Protein AF-A0A0D0A4E5-F1 (afdb_monomer_lite)

Organism: NCBI:txid930992

pLDDT: mean 78.23, std 13.53, range [43.16, 91.69]

Foldseek 3Di:
DPDPVVVVVVVVVVCVVPVPPPPLPDDPDPVCPQQALLNLCCVVCVVVLLVVQQVVVCVVPVDGDDPVSSVVCSVVSSVVVVVPDDPVSSVVSHVLSVCCRVPNHDPVVVLVCCVVCVVVVQVSVQVVCCVPPVDGDDDDDDDDDPVD

Secondary structure (DSSP, 8-state):
----HHHHHHHHHHHHHHTTSSSS-S-TTTT-----HHHHHHHHSHHHHHHHHHHHHHHHHSSPPPHHHHHHHHHHHHHHHHHHS-HHHHHHHHHHHHHHHHH---HHHHHHHIIIIIHHHHHHHHHHHHHHH------------TT-

Radius of gyration: 21.87 Å; chains: 1; bounding box: 50×57×49 Å

Sequence (148 aa):
MLYDSNVEQKYRQWFHNHKKVQAASKAPSKLQNKWTTRRVIEEERKADILQQICEDIQDETGQKAAHQEVLKRYQPAMTAFMQRLDKKELQEAEAKAEKWRNQAPDAAVQAKTARKKGEKMVKSFAKEMFSQAGMRVFVLGTWKDEKG

Structure (mmCIF, N/CA/C/O backbone):
data_AF-A0A0D0A4E5-F1
#
_entry.id   AF-A0A0D0A4E5-F1
#
loop_
_atom_site.group_PDB
_atom_site.id
_atom_site.type_symbol
_atom_site.label_atom_id
_atom_site.label_alt_id
_atom_site.label_comp_id
_atom_site.label_asym_id
_atom_site.label_entity_id
_atom_site.label_seq_id
_atom_site.pdbx_PDB_ins_code
_atom_site.Cartn_x
_atom_site.Cartn_y
_atom_site.Cartn_z
_atom_site.occupancy
_atom_site.B_iso_or_equiv
_atom_site.auth_seq_id
_atom_site.auth_comp_id
_atom_site.auth_asym_id
_atom_site.auth_atom_id
_atom_site.pdbx_PDB_model_num
ATOM 1 N N . MET A 1 1 ? 25.956 39.014 25.534 1.00 45.34 1 MET A N 1
ATOM 2 C CA . MET A 1 1 ? 26.195 38.502 24.168 1.00 45.34 1 MET A CA 1
ATOM 3 C C . MET A 1 1 ? 24.845 38.136 23.573 1.00 45.34 1 MET A C 1
ATOM 5 O O . MET A 1 1 ? 24.255 37.159 24.010 1.00 45.34 1 MET A O 1
ATOM 9 N N . LEU A 1 2 ? 24.305 38.988 22.698 1.00 50.72 2 LEU A N 1
ATOM 10 C CA . LEU A 1 2 ? 23.001 38.779 22.062 1.00 50.72 2 LEU A CA 1
ATOM 11 C C . LEU A 1 2 ? 23.136 37.633 21.056 1.00 50.72 2 LEU A C 1
ATOM 13 O O . LEU A 1 2 ? 23.884 37.740 20.089 1.00 50.72 2 LEU A O 1
ATOM 17 N N . TYR A 1 3 ? 22.477 36.515 21.347 1.00 53.56 3 TYR A N 1
ATOM 18 C CA . TYR A 1 3 ? 22.448 35.344 20.481 1.00 53.56 3 TYR A CA 1
ATOM 19 C C . TYR A 1 3 ? 21.651 35.708 19.226 1.00 53.56 3 TYR A C 1
ATOM 21 O O . TYR A 1 3 ? 20.459 36.011 19.301 1.00 53.56 3 TYR A O 1
ATOM 29 N N . ASP A 1 4 ? 22.328 35.753 18.084 1.00 57.66 4 ASP A N 1
ATOM 30 C CA . ASP A 1 4 ? 21.779 36.258 16.831 1.00 57.66 4 ASP A CA 1
ATOM 31 C C . ASP A 1 4 ? 20.826 35.212 16.219 1.00 57.66 4 ASP A C 1
ATOM 33 O O . ASP A 1 4 ? 21.199 34.383 15.387 1.00 57.66 4 ASP A O 1
ATOM 37 N N . SER A 1 5 ? 19.577 35.206 16.704 1.00 66.00 5 SER A N 1
ATOM 38 C CA . SER A 1 5 ? 18.500 34.257 16.355 1.00 66.00 5 SER A CA 1
ATOM 39 C C . SER A 1 5 ? 18.301 34.087 14.839 1.00 66.00 5 SER A C 1
ATOM 41 O O . SER A 1 5 ? 17.889 33.029 14.357 1.00 66.00 5 SER A O 1
ATOM 43 N N . ASN A 1 6 ? 18.672 35.108 14.066 1.00 72.12 6 ASN A N 1
ATOM 44 C CA . ASN A 1 6 ? 18.598 35.131 12.610 1.00 72.12 6 ASN A CA 1
ATOM 45 C C . ASN A 1 6 ? 19.580 34.137 11.950 1.00 72.12 6 ASN A C 1
ATOM 47 O O . ASN A 1 6 ? 19.265 33.503 10.940 1.00 72.12 6 ASN A O 1
ATOM 51 N N . VAL A 1 7 ? 20.758 33.935 12.547 1.00 72.94 7 VAL A N 1
ATOM 52 C CA . VAL A 1 7 ? 21.761 32.975 12.058 1.00 72.94 7 VAL A CA 1
ATOM 53 C C . VAL A 1 7 ? 21.275 31.543 12.272 1.00 72.94 7 VAL A C 1
ATOM 55 O O . VAL A 1 7 ? 21.386 30.707 11.375 1.00 72.94 7 VAL A O 1
ATOM 58 N N . GLU A 1 8 ? 20.658 31.268 13.421 1.00 74.00 8 GLU A 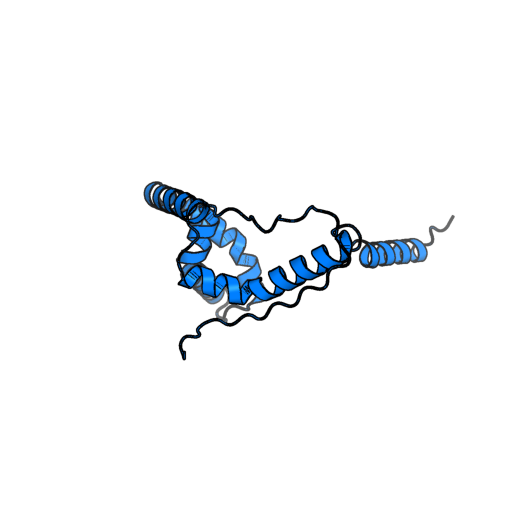N 1
ATOM 59 C CA . GLU A 1 8 ? 20.124 29.943 13.736 1.00 74.00 8 GLU A CA 1
ATOM 60 C C . GLU A 1 8 ? 18.944 29.570 12.824 1.00 74.00 8 GLU A C 1
ATOM 62 O O . GLU A 1 8 ? 18.868 28.442 12.333 1.00 74.00 8 GLU A O 1
ATOM 67 N N . GLN A 1 9 ? 18.059 30.525 12.515 1.00 75.19 9 GLN A N 1
ATOM 68 C CA . GLN A 1 9 ? 16.969 30.314 11.558 1.00 75.19 9 GLN A CA 1
ATOM 69 C C . GLN A 1 9 ? 17.489 30.021 10.148 1.00 75.19 9 GLN A C 1
ATOM 71 O O . GLN A 1 9 ? 17.027 29.068 9.517 1.00 75.19 9 GLN A O 1
ATOM 76 N N . LYS A 1 10 ? 18.501 30.759 9.674 1.00 79.56 10 LYS A N 1
ATOM 77 C CA . LYS A 1 10 ? 19.150 30.482 8.381 1.00 79.56 10 LYS A CA 1
ATOM 78 C C . LYS A 1 10 ? 19.785 29.097 8.344 1.00 79.56 10 LYS A C 1
ATOM 80 O O . LYS A 1 10 ? 19.610 28.379 7.361 1.00 79.56 10 LYS A O 1
ATOM 85 N N . TYR A 1 11 ? 20.457 28.685 9.419 1.00 74.56 11 TYR A N 1
ATOM 86 C CA . TYR A 1 11 ? 21.029 27.343 9.525 1.00 74.56 11 TYR A CA 1
ATOM 87 C C . TYR A 1 11 ? 19.955 26.255 9.532 1.00 74.56 11 TYR A C 1
ATOM 89 O O . TYR A 1 11 ? 20.094 25.263 8.818 1.00 74.56 11 TYR A O 1
ATOM 97 N N . ARG A 1 12 ? 18.851 26.444 10.266 1.00 76.62 12 ARG A N 1
ATOM 98 C CA . ARG A 1 12 ? 17.708 25.516 10.268 1.00 76.62 12 ARG A CA 1
ATOM 99 C C . ARG A 1 12 ? 17.057 25.415 8.888 1.00 76.62 12 ARG A C 1
ATOM 101 O O . ARG A 1 12 ? 16.768 24.305 8.444 1.00 76.62 12 ARG A O 1
ATOM 108 N N . GLN A 1 13 ? 16.883 26.536 8.190 1.00 76.00 13 GLN A N 1
ATOM 109 C CA . GLN A 1 13 ? 16.333 26.586 6.833 1.00 76.00 13 GLN A CA 1
ATOM 110 C C . GLN A 1 13 ? 17.263 25.903 5.823 1.00 76.00 13 GLN A C 1
ATOM 112 O O . GLN A 1 13 ? 16.813 25.108 4.997 1.00 76.00 13 GLN A O 1
ATOM 117 N N . TRP A 1 14 ? 18.572 26.146 5.927 1.00 77.75 14 TRP A N 1
ATOM 118 C CA . TRP A 1 14 ? 19.581 25.482 5.107 1.00 77.75 14 TRP A CA 1
ATOM 119 C C . TRP A 1 14 ? 19.569 23.971 5.345 1.00 77.75 14 TRP A C 1
ATOM 121 O O . TRP A 1 14 ? 19.466 23.210 4.385 1.00 77.75 14 TRP A O 1
ATOM 131 N N . PHE A 1 15 ? 19.559 23.529 6.605 1.00 71.12 15 PHE A N 1
ATOM 132 C CA . PHE A 1 15 ? 19.463 22.113 6.956 1.00 71.12 15 PHE A CA 1
ATOM 133 C C . PHE A 1 15 ? 18.147 21.492 6.464 1.00 71.12 15 PHE A C 1
ATOM 135 O O . PHE A 1 15 ? 18.153 20.370 5.967 1.00 71.12 15 PHE A O 1
ATOM 142 N N . HIS A 1 16 ? 17.016 22.199 6.550 1.00 68.25 16 HIS A N 1
ATOM 143 C CA . HIS A 1 16 ? 15.733 21.713 6.035 1.00 68.25 16 HIS A CA 1
ATOM 144 C C . HIS A 1 16 ? 15.747 21.563 4.503 1.00 68.25 16 HIS A C 1
ATOM 146 O O . HIS A 1 16 ? 15.220 20.577 3.977 1.00 68.25 16 HIS A O 1
ATOM 152 N N . ASN A 1 17 ? 16.388 22.494 3.794 1.00 68.81 17 ASN A N 1
ATOM 153 C CA . ASN A 1 17 ? 16.524 22.454 2.338 1.00 68.81 17 ASN A CA 1
ATOM 154 C C . ASN A 1 17 ? 17.535 21.388 1.872 1.00 68.81 17 ASN A C 1
ATOM 156 O O . ASN A 1 17 ? 17.316 20.751 0.843 1.00 68.81 17 ASN A O 1
ATOM 160 N N . HIS A 1 18 ? 18.595 21.128 2.647 1.00 60.94 18 HIS A N 1
ATOM 161 C CA . HIS A 1 18 ? 19.713 20.255 2.256 1.00 60.94 18 HIS A CA 1
ATOM 162 C C . HIS A 1 18 ? 19.687 18.850 2.889 1.00 60.94 18 HIS A C 1
ATOM 164 O O . HIS A 1 18 ? 20.433 17.970 2.458 1.00 60.94 18 HIS A O 1
ATOM 170 N N . LYS A 1 19 ? 18.771 18.557 3.826 1.00 55.88 19 LYS A N 1
ATOM 171 C CA . LYS A 1 19 ? 18.580 17.207 4.415 1.00 55.88 19 LYS A CA 1
ATOM 172 C C . LYS A 1 19 ? 18.173 16.119 3.415 1.00 55.88 19 LYS A C 1
ATOM 174 O O . LYS A 1 19 ? 18.146 14.946 3.777 1.00 55.88 19 LYS A O 1
ATOM 179 N N . LYS A 1 20 ? 17.855 16.463 2.163 1.00 53.78 20 LYS A N 1
ATOM 180 C CA . LYS A 1 20 ? 17.384 15.504 1.148 1.00 53.78 20 LYS A CA 1
ATOM 181 C C . LYS A 1 20 ? 18.468 14.928 0.232 1.00 53.78 20 LYS A C 1
ATOM 183 O O . LYS A 1 20 ? 18.119 14.203 -0.695 1.00 53.78 20 LYS A O 1
ATOM 188 N N . VAL A 1 21 ? 19.755 15.180 0.482 1.00 50.62 21 VAL A N 1
ATOM 189 C CA . VAL A 1 21 ? 20.824 14.636 -0.384 1.00 50.62 21 VAL A CA 1
ATOM 190 C C . VAL A 1 21 ? 21.362 13.273 0.095 1.00 50.62 21 VAL A C 1
ATOM 192 O O . VAL A 1 21 ? 21.908 12.519 -0.701 1.00 50.62 21 VAL A O 1
ATOM 195 N N . GLN A 1 22 ? 21.098 12.849 1.338 1.00 46.91 22 GLN A N 1
ATOM 196 C CA . GLN A 1 22 ? 21.589 11.566 1.883 1.00 46.91 22 GLN A CA 1
ATOM 197 C C . GLN A 1 22 ? 20.533 10.446 1.975 1.00 46.91 22 GLN A C 1
ATOM 199 O O . GLN A 1 22 ? 20.539 9.632 2.895 1.00 46.91 22 GLN A O 1
ATOM 204 N N . ALA A 1 23 ? 19.626 10.354 1.003 1.00 44.97 23 ALA A N 1
ATOM 205 C CA . ALA A 1 23 ? 18.758 9.177 0.848 1.00 44.97 23 ALA A CA 1
ATOM 206 C C . ALA A 1 23 ? 18.992 8.436 -0.480 1.00 44.97 23 ALA A C 1
ATOM 208 O O . ALA A 1 23 ? 18.106 7.726 -0.952 1.00 44.97 23 ALA A O 1
ATOM 209 N N . ALA A 1 24 ? 20.169 8.607 -1.090 1.00 47.72 24 ALA A N 1
ATOM 210 C CA . ALA A 1 24 ? 20.494 8.085 -2.419 1.00 47.72 24 ALA A CA 1
ATOM 211 C C . ALA A 1 24 ? 21.582 6.987 -2.441 1.00 47.72 24 ALA A C 1
ATOM 213 O O . ALA A 1 24 ? 22.165 6.755 -3.490 1.00 47.72 24 ALA A O 1
ATOM 214 N N . SER A 1 25 ? 21.849 6.289 -1.329 1.00 45.25 25 SER A N 1
ATOM 215 C CA . SER A 1 25 ? 22.827 5.176 -1.299 1.00 45.25 25 SER A CA 1
ATOM 216 C C . SER A 1 25 ? 22.327 3.897 -0.614 1.00 45.25 25 SER A C 1
ATOM 218 O O . SER A 1 25 ? 23.104 3.106 -0.084 1.00 45.25 25 SER A O 1
ATOM 220 N N . LYS A 1 26 ? 21.013 3.642 -0.618 1.00 43.62 26 LYS A N 1
ATOM 221 C CA . LYS A 1 26 ? 20.507 2.305 -0.272 1.00 43.62 26 LYS A CA 1
ATOM 222 C C . LYS A 1 26 ? 20.495 1.462 -1.554 1.00 43.62 26 LYS A C 1
ATOM 224 O O . LYS A 1 26 ? 19.699 1.756 -2.431 1.00 43.62 26 LYS A O 1
ATOM 229 N N . ALA A 1 27 ? 21.387 0.469 -1.589 1.00 44.56 27 ALA A N 1
ATOM 230 C CA . ALA A 1 27 ? 21.684 -0.513 -2.639 1.00 44.56 27 ALA A CA 1
ATOM 231 C C . ALA A 1 27 ? 20.531 -0.948 -3.589 1.00 44.56 27 ALA A C 1
ATOM 233 O O . ALA A 1 27 ? 19.359 -0.943 -3.180 1.00 44.56 27 ALA A O 1
ATOM 234 N N . PRO A 1 28 ? 20.880 -1.430 -4.806 1.00 46.94 28 PRO A N 1
ATOM 235 C CA . PRO A 1 28 ? 19.959 -1.726 -5.904 1.00 46.94 28 PRO A CA 1
ATOM 236 C C . PRO A 1 28 ? 19.122 -2.939 -5.549 1.00 46.94 28 PRO A C 1
ATOM 238 O O . PRO A 1 28 ? 19.699 -3.998 -5.323 1.00 46.94 28 PRO A O 1
ATOM 241 N N . SER A 1 29 ? 17.790 -2.799 -5.520 1.00 47.88 29 SER A N 1
ATOM 242 C CA . SER A 1 29 ? 16.759 -3.861 -5.356 1.00 47.88 29 SER A CA 1
ATOM 243 C C . SER A 1 29 ? 15.842 -3.792 -4.124 1.00 47.88 29 SER A C 1
ATOM 245 O O . SER A 1 29 ? 15.001 -4.677 -3.951 1.00 47.88 29 SER A O 1
ATOM 247 N N . LYS A 1 30 ? 15.812 -2.698 -3.341 1.00 48.03 30 LYS A N 1
ATOM 248 C CA . LYS A 1 30 ? 14.750 -2.498 -2.310 1.00 48.03 30 LYS A CA 1
ATOM 249 C C . LYS A 1 30 ? 13.312 -2.397 -2.858 1.00 48.03 30 LYS A C 1
ATOM 251 O O . LYS A 1 30 ? 12.382 -2.066 -2.128 1.00 48.03 30 LYS A O 1
ATOM 256 N N . LEU A 1 31 ? 13.112 -2.689 -4.138 1.00 50.16 31 LEU A N 1
ATOM 257 C CA . LEU A 1 31 ? 11.814 -2.946 -4.749 1.00 50.16 31 LEU A CA 1
ATOM 258 C C . LEU A 1 31 ? 11.194 -4.280 -4.319 1.00 50.16 31 LEU A C 1
ATOM 260 O O . LEU A 1 31 ? 9.992 -4.465 -4.507 1.00 50.16 31 LEU A O 1
ATOM 264 N N . GLN A 1 32 ? 11.950 -5.158 -3.655 1.00 50.41 32 GLN A N 1
ATOM 265 C CA . GLN A 1 32 ? 11.400 -6.327 -2.970 1.00 50.41 32 GLN A CA 1
ATOM 266 C C . GLN A 1 32 ? 10.713 -5.939 -1.652 1.00 50.41 32 GLN A C 1
ATOM 268 O O . GLN A 1 32 ? 11.069 -6.406 -0.571 1.00 50.41 32 GLN A O 1
ATOM 273 N N . ASN A 1 33 ? 9.688 -5.089 -1.716 1.00 57.62 33 ASN A N 1
ATOM 274 C CA . ASN A 1 33 ? 8.701 -5.075 -0.643 1.00 57.62 33 ASN A CA 1
ATOM 275 C C . ASN A 1 33 ? 7.939 -6.401 -0.746 1.00 57.62 33 ASN A C 1
ATOM 277 O O . ASN A 1 33 ? 7.048 -6.541 -1.589 1.00 57.62 33 ASN A O 1
ATOM 281 N N . LYS A 1 34 ? 8.350 -7.385 0.061 1.00 70.81 34 LYS A N 1
ATOM 282 C CA . LYS A 1 34 ? 7.742 -8.719 0.114 1.00 70.81 34 LYS A CA 1
ATOM 283 C C . LYS A 1 34 ? 6.246 -8.575 0.414 1.00 70.81 34 LYS A C 1
ATOM 285 O O . LYS A 1 34 ? 5.841 -7.694 1.174 1.00 70.81 34 LYS A O 1
ATOM 290 N N . TRP A 1 35 ? 5.417 -9.390 -0.231 1.00 83.50 35 TRP A N 1
ATOM 291 C CA . TRP A 1 35 ? 3.991 -9.449 0.079 1.00 83.50 35 TRP A CA 1
ATOM 292 C C . TRP A 1 35 ? 3.820 -9.937 1.521 1.00 83.50 35 TRP A C 1
ATOM 294 O O . TRP A 1 35 ? 4.284 -11.019 1.876 1.00 83.50 35 TRP A O 1
ATOM 304 N N . THR A 1 36 ? 3.226 -9.089 2.360 1.00 87.88 36 THR A N 1
ATOM 305 C CA . THR A 1 36 ? 2.891 -9.378 3.759 1.00 87.88 36 THR A CA 1
ATOM 306 C C . THR A 1 36 ? 1.384 -9.535 3.898 1.00 87.88 36 THR A C 1
ATOM 308 O O . THR A 1 36 ? 0.639 -8.953 3.110 1.00 87.88 36 THR A O 1
ATOM 311 N N . THR A 1 37 ? 0.933 -10.248 4.929 1.00 86.81 37 THR A N 1
ATOM 312 C CA . THR A 1 37 ? -0.489 -10.448 5.257 1.00 86.81 37 THR A CA 1
ATOM 313 C C . THR A 1 37 ? -1.257 -9.125 5.265 1.00 86.81 37 THR A C 1
ATOM 315 O O . THR A 1 37 ? -2.236 -8.962 4.544 1.00 86.81 37 THR A O 1
ATOM 318 N N . ARG A 1 38 ? -0.723 -8.109 5.964 1.00 89.00 38 ARG A N 1
ATOM 319 C CA . ARG A 1 38 ? -1.297 -6.752 5.999 1.00 89.00 38 ARG A CA 1
ATOM 320 C C . ARG A 1 38 ? -1.455 -6.140 4.606 1.00 89.00 38 ARG A C 1
ATOM 322 O O . ARG A 1 38 ? -2.440 -5.464 4.354 1.00 89.00 38 ARG A O 1
ATOM 329 N N . ARG A 1 39 ? -0.488 -6.345 3.708 1.00 87.25 39 ARG A N 1
ATOM 330 C CA . ARG A 1 39 ? -0.512 -5.768 2.357 1.00 87.25 39 ARG A CA 1
ATOM 331 C C . ARG A 1 39 ? -1.491 -6.490 1.432 1.00 87.25 39 ARG A C 1
ATOM 333 O O . ARG A 1 39 ? -2.063 -5.846 0.562 1.00 87.25 39 ARG A O 1
ATOM 340 N N . VAL A 1 40 ? -1.667 -7.798 1.603 1.00 88.62 40 VAL A N 1
ATOM 341 C CA . VAL A 1 40 ? -2.703 -8.561 0.891 1.00 88.62 40 VAL A CA 1
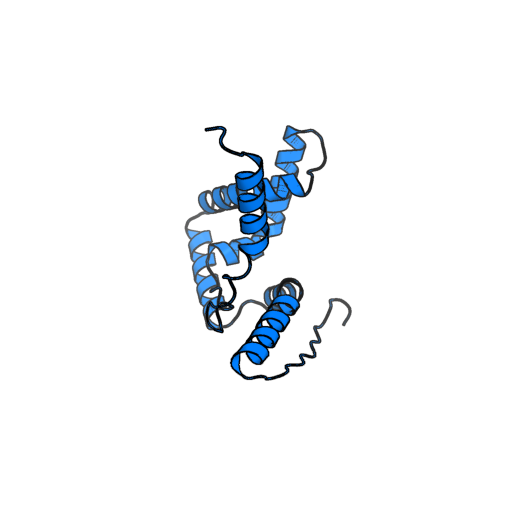ATOM 342 C C . VAL A 1 40 ? -4.081 -8.050 1.299 1.00 88.62 40 VAL A C 1
ATOM 344 O O . VAL A 1 40 ? -4.845 -7.622 0.441 1.00 88.62 40 VAL A O 1
ATOM 347 N N . ILE A 1 41 ? -4.333 -7.961 2.607 1.00 88.56 41 ILE A N 1
ATOM 348 C CA . ILE A 1 41 ? -5.584 -7.422 3.159 1.00 88.56 41 ILE A CA 1
ATOM 349 C C . ILE A 1 41 ? -5.804 -5.978 2.702 1.00 88.56 41 ILE A C 1
ATOM 351 O O . ILE A 1 41 ? -6.913 -5.608 2.329 1.00 88.56 41 ILE A O 1
ATOM 355 N N . GLU A 1 42 ? -4.741 -5.169 2.662 1.00 88.12 42 GLU A N 1
ATOM 356 C CA . GLU A 1 42 ? -4.811 -3.807 2.140 1.00 88.12 42 GLU A CA 1
ATOM 357 C C . GLU A 1 42 ? -5.252 -3.747 0.687 1.00 88.12 42 GLU A C 1
ATOM 359 O O . GLU A 1 42 ? -5.998 -2.842 0.346 1.00 88.12 42 GLU A O 1
ATOM 364 N N . GLU A 1 43 ? -4.793 -4.643 -0.183 1.00 86.81 43 GLU A N 1
ATOM 365 C CA . GLU A 1 43 ? -5.202 -4.606 -1.587 1.00 86.81 43 GLU A CA 1
ATOM 366 C C . GLU A 1 43 ? -6.628 -5.127 -1.791 1.00 86.81 43 GLU A C 1
ATOM 368 O O . GLU A 1 43 ? -7.327 -4.591 -2.652 1.00 86.81 43 GLU A O 1
ATOM 373 N N . GLU A 1 44 ? -7.068 -6.103 -0.992 1.00 86.06 44 GLU A N 1
ATOM 374 C CA . GLU A 1 44 ? -8.400 -6.715 -1.103 1.00 86.06 44 GLU A CA 1
ATOM 375 C C . GLU A 1 44 ? -9.502 -5.869 -0.467 1.00 86.06 44 GLU A C 1
ATOM 377 O O . GLU A 1 44 ? -10.522 -5.614 -1.096 1.00 86.06 44 GLU A O 1
ATOM 382 N N . ARG A 1 45 ? -9.287 -5.385 0.759 1.00 86.75 45 ARG A N 1
ATOM 383 C CA . ARG A 1 45 ? -10.309 -4.695 1.566 1.00 86.75 45 ARG A CA 1
ATOM 384 C C . ARG A 1 45 ? -10.171 -3.174 1.529 1.00 86.75 45 ARG A C 1
ATOM 386 O O . ARG A 1 45 ? -10.757 -2.462 2.340 1.00 86.75 45 ARG A O 1
ATOM 393 N N . LYS A 1 46 ? -9.372 -2.639 0.597 1.00 86.56 46 LYS A N 1
ATOM 394 C CA . LYS A 1 46 ? -9.101 -1.196 0.532 1.00 86.56 46 LYS A CA 1
ATOM 395 C C . LYS A 1 46 ? -10.358 -0.357 0.374 1.00 86.56 46 LYS A C 1
ATOM 397 O O . LYS A 1 46 ? -10.451 0.710 0.972 1.00 86.56 46 LYS A O 1
ATOM 402 N N . ALA A 1 47 ? -11.232 -0.786 -0.533 1.00 85.12 47 ALA A N 1
ATOM 403 C CA . ALA A 1 47 ? -12.441 -0.052 -0.870 1.00 85.12 47 ALA A CA 1
ATOM 404 C C . ALA A 1 47 ? -13.350 0.021 0.358 1.00 85.12 47 ALA A C 1
ATOM 406 O O . ALA A 1 47 ? -13.732 1.119 0.741 1.00 85.12 47 ALA A O 1
ATOM 407 N N . ASP A 1 48 ? -13.545 -1.112 1.027 1.00 87.00 48 ASP A N 1
ATOM 408 C CA . ASP A 1 48 ? -14.358 -1.243 2.235 1.00 87.00 48 ASP A CA 1
ATOM 409 C C . ASP A 1 48 ? -13.826 -0.360 3.371 1.00 87.00 48 ASP A C 1
ATOM 411 O O . ASP A 1 48 ? -14.572 0.414 3.960 1.00 87.00 48 ASP A O 1
ATOM 415 N N . ILE A 1 49 ? -12.510 -0.388 3.629 1.00 87.44 49 ILE A N 1
ATOM 416 C CA . ILE A 1 49 ? -11.887 0.467 4.655 1.00 87.44 49 ILE A CA 1
ATOM 417 C C . ILE A 1 49 ? -12.075 1.951 4.311 1.00 87.44 49 ILE A C 1
ATOM 419 O O . ILE A 1 49 ? -12.318 2.768 5.194 1.00 87.44 49 ILE A O 1
ATOM 423 N N 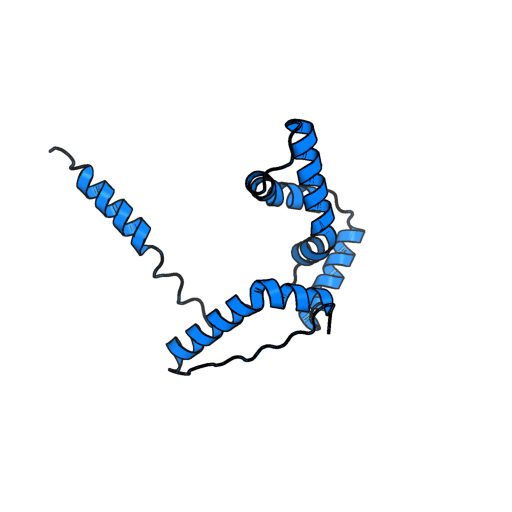. LEU A 1 50 ? -11.949 2.329 3.036 1.00 87.81 50 LEU A N 1
ATOM 424 C CA . LEU A 1 50 ? -12.154 3.715 2.615 1.00 87.81 50 LEU A CA 1
ATOM 425 C C . LEU A 1 50 ? -13.622 4.140 2.706 1.00 87.81 50 LEU A C 1
ATOM 427 O O . LEU A 1 50 ? -13.870 5.284 3.077 1.00 87.81 50 LEU A O 1
ATOM 431 N N . GLN A 1 51 ? -14.561 3.250 2.384 1.00 87.94 51 GLN A N 1
ATOM 432 C CA . GLN A 1 51 ? -15.996 3.487 2.540 1.00 87.94 51 GLN A CA 1
ATOM 433 C C . GLN A 1 51 ? -16.343 3.701 4.009 1.00 87.94 51 GLN A C 1
ATOM 435 O O . GLN A 1 51 ? -16.872 4.758 4.334 1.00 87.94 51 GLN A O 1
ATOM 440 N N . GLN A 1 52 ? -15.901 2.801 4.891 1.00 87.25 52 GLN A N 1
ATOM 441 C CA . GLN A 1 52 ? -16.097 2.930 6.333 1.00 87.25 52 GLN A CA 1
ATOM 442 C C . GLN A 1 52 ? -15.553 4.261 6.869 1.00 87.25 52 GLN A C 1
ATOM 444 O O . GLN A 1 52 ? -16.247 4.974 7.577 1.00 87.25 52 GLN A O 1
ATOM 449 N N . ILE A 1 53 ? -14.337 4.659 6.475 1.00 88.50 53 ILE A N 1
ATOM 450 C CA . ILE A 1 53 ? -13.774 5.950 6.901 1.00 88.50 53 ILE A CA 1
ATOM 451 C C . ILE A 1 53 ? -14.615 7.131 6.395 1.00 88.50 53 ILE A C 1
ATOM 453 O O . ILE A 1 53 ? -14.728 8.139 7.089 1.00 88.50 53 ILE A O 1
ATOM 457 N N . CYS A 1 54 ? -15.149 7.054 5.173 1.00 87.31 54 CYS A N 1
ATOM 458 C CA . CYS A 1 54 ? -15.984 8.123 4.633 1.00 87.31 54 CYS A CA 1
ATOM 459 C C . CYS A 1 54 ? -17.318 8.226 5.376 1.00 87.31 54 CYS A C 1
ATOM 461 O O . CYS A 1 54 ? -17.741 9.344 5.655 1.00 87.31 54 CYS A O 1
ATOM 463 N N . GLU A 1 55 ? -17.932 7.088 5.699 1.00 88.88 55 GLU A N 1
ATOM 464 C CA . GLU A 1 55 ? -19.165 6.996 6.487 1.00 88.88 55 GLU A CA 1
ATOM 465 C C . GLU A 1 55 ? -18.945 7.538 7.903 1.00 88.88 55 GLU A C 1
ATOM 467 O O . GLU A 1 55 ? -19.626 8.481 8.291 1.00 88.88 55 GLU A O 1
ATOM 472 N N . ASP A 1 56 ? -17.904 7.078 8.607 1.00 87.12 56 ASP A N 1
ATOM 473 C CA . ASP A 1 56 ? -17.561 7.551 9.955 1.00 87.12 56 ASP A CA 1
ATOM 474 C C . ASP A 1 56 ? -17.361 9.082 9.994 1.00 87.12 56 ASP A C 1
ATOM 476 O O . ASP A 1 56 ? -17.831 9.771 10.898 1.00 87.12 56 ASP A O 1
ATOM 480 N N . ILE A 1 57 ? -16.665 9.649 8.997 1.00 86.69 57 ILE A N 1
ATOM 481 C CA . ILE A 1 57 ? -16.466 11.106 8.910 1.00 86.69 57 ILE A CA 1
ATOM 482 C C . ILE A 1 57 ? -17.793 11.818 8.633 1.00 86.69 57 ILE A C 1
ATOM 484 O O . ILE A 1 57 ? -18.048 12.881 9.205 1.00 86.69 57 ILE A O 1
ATOM 488 N N . GLN A 1 58 ? -18.620 11.262 7.749 1.00 86.94 58 GLN A N 1
ATOM 489 C CA . GLN A 1 58 ? -19.894 11.859 7.376 1.00 86.94 58 GLN A CA 1
ATOM 490 C C . GLN A 1 58 ? -20.891 11.846 8.537 1.00 86.94 58 GLN A C 1
ATOM 492 O O . GLN A 1 58 ? -21.585 12.843 8.724 1.00 86.94 58 GLN A O 1
ATOM 497 N N . ASP A 1 59 ? -20.909 10.797 9.354 1.00 86.19 59 ASP A N 1
ATOM 498 C CA . ASP A 1 59 ? -21.742 10.719 10.555 1.00 86.19 59 ASP A CA 1
ATOM 499 C C . ASP A 1 59 ? -21.281 11.707 11.640 1.00 86.19 59 ASP A C 1
ATOM 501 O O . ASP A 1 59 ? -22.103 12.332 12.308 1.00 86.19 59 ASP A O 1
ATOM 505 N N . GLU A 1 60 ? -19.968 11.915 11.790 1.00 85.75 60 GLU A N 1
ATOM 506 C CA . GLU A 1 60 ? -19.416 12.855 12.775 1.00 85.75 60 GLU A CA 1
ATOM 507 C C . GLU A 1 60 ? -19.579 14.332 12.383 1.00 85.75 60 GLU A C 1
ATOM 509 O O . GLU A 1 60 ? -19.776 15.188 13.247 1.00 85.75 60 GLU A O 1
ATOM 514 N N . THR A 1 61 ? -19.444 14.658 11.095 1.00 80.19 61 THR A N 1
ATOM 515 C CA . THR A 1 61 ? -19.393 16.054 10.616 1.00 80.19 61 THR A CA 1
ATOM 516 C C . THR A 1 61 ? -20.620 16.486 9.817 1.00 80.19 61 THR A C 1
ATOM 518 O O . THR A 1 61 ? -20.780 17.677 9.545 1.00 80.19 61 THR A O 1
ATOM 521 N N . GLY A 1 62 ? -21.480 15.549 9.406 1.00 79.31 62 GLY A N 1
ATOM 522 C CA . GLY A 1 62 ? -22.598 15.794 8.489 1.00 79.31 62 GLY A CA 1
ATOM 523 C C . GLY A 1 62 ? -22.163 16.189 7.072 1.00 79.31 62 GLY A C 1
ATOM 524 O O . GLY A 1 62 ? -22.999 16.563 6.248 1.00 79.31 62 GLY A O 1
ATOM 525 N N . GLN A 1 63 ? -20.861 16.151 6.774 1.00 79.50 63 GLN A N 1
ATOM 526 C CA . GLN A 1 63 ? -20.277 16.600 5.515 1.00 79.50 63 GLN A CA 1
ATOM 527 C C . GLN A 1 63 ? -19.552 15.462 4.809 1.00 79.50 63 GLN A C 1
ATOM 529 O O . GLN A 1 63 ? -19.106 14.487 5.410 1.00 79.50 63 GLN A O 1
ATOM 534 N N . LYS A 1 64 ? -19.407 15.595 3.489 1.00 80.38 64 LYS A N 1
ATOM 535 C CA . LYS A 1 64 ? -18.662 14.617 2.702 1.00 80.38 64 LYS A CA 1
ATOM 536 C C . LYS A 1 64 ? -17.189 14.631 3.108 1.00 80.38 64 LYS A C 1
ATOM 538 O O . LYS A 1 64 ? -16.554 15.684 3.095 1.00 80.38 64 LYS A O 1
ATOM 543 N N . ALA A 1 65 ? -16.644 13.447 3.377 1.00 81.38 65 ALA A N 1
ATOM 544 C CA . ALA A 1 65 ? -15.274 13.279 3.836 1.00 81.38 65 ALA A CA 1
ATOM 545 C C . ALA A 1 65 ? -14.243 13.948 2.911 1.00 81.38 65 ALA A C 1
ATOM 547 O O . ALA A 1 65 ? -14.117 13.617 1.724 1.00 81.38 65 ALA A O 1
ATOM 548 N N . ALA A 1 66 ? -13.459 14.872 3.468 1.00 86.69 66 ALA A N 1
ATOM 549 C CA . ALA A 1 66 ? -12.359 15.495 2.752 1.00 86.69 66 ALA A CA 1
ATOM 550 C C . ALA A 1 66 ? -11.196 14.503 2.593 1.00 86.69 66 ALA A C 1
ATOM 552 O O . ALA A 1 66 ? -10.812 13.796 3.527 1.00 86.69 66 ALA A O 1
ATOM 553 N N . HIS A 1 67 ? -10.550 14.496 1.423 1.00 82.25 67 HIS A N 1
ATOM 554 C CA . HIS A 1 67 ? -9.464 13.553 1.114 1.00 82.25 67 HIS A CA 1
ATOM 555 C C . HIS A 1 67 ? -8.325 13.565 2.157 1.00 82.25 67 HIS A C 1
ATOM 557 O O . HIS A 1 67 ? -7.759 12.524 2.490 1.00 82.25 67 HIS A O 1
ATOM 563 N N . GLN A 1 68 ? -7.989 14.737 2.703 1.00 86.31 68 GLN A N 1
ATOM 564 C CA . GLN A 1 68 ? -6.930 14.871 3.706 1.00 86.31 68 GLN A CA 1
ATOM 565 C C . GLN A 1 68 ? -7.294 14.212 5.047 1.00 86.31 68 GLN A C 1
ATOM 567 O O . GLN A 1 68 ? -6.413 13.693 5.732 1.00 86.31 68 GLN A O 1
ATOM 572 N N . GLU A 1 69 ? -8.571 14.207 5.417 1.00 85.06 69 GLU A N 1
ATOM 573 C CA . GLU A 1 69 ? -9.063 13.583 6.647 1.00 85.06 69 GLU A CA 1
ATOM 574 C C . GLU A 1 69 ? -9.111 12.065 6.506 1.00 85.06 69 GLU A C 1
ATOM 576 O O . GLU A 1 69 ? -8.607 11.353 7.378 1.00 85.06 69 GLU A O 1
ATOM 581 N N . VAL A 1 70 ? -9.574 11.579 5.350 1.00 87.75 70 VAL A N 1
ATOM 582 C CA . VAL A 1 70 ? -9.539 10.153 4.998 1.00 87.75 70 VAL A CA 1
ATOM 583 C C . VAL A 1 70 ? -8.109 9.611 5.083 1.00 87.75 70 VAL A C 1
ATOM 585 O O . VAL A 1 70 ? -7.862 8.572 5.696 1.00 87.75 70 VAL A O 1
ATOM 588 N N . LEU A 1 71 ? -7.128 10.345 4.543 1.00 86.94 71 LEU A N 1
ATOM 589 C CA . LEU A 1 71 ? -5.718 9.950 4.617 1.00 86.94 71 LEU A CA 1
ATOM 590 C C . LEU A 1 71 ? -5.186 9.865 6.054 1.00 86.94 71 LEU A C 1
ATOM 592 O O . LEU A 1 71 ? -4.411 8.956 6.356 1.00 86.94 71 LEU A O 1
ATOM 596 N N . LYS A 1 72 ? -5.582 10.792 6.936 1.00 89.06 72 LYS A N 1
ATOM 597 C CA . LYS A 1 72 ? -5.171 10.779 8.350 1.00 89.06 72 LYS A CA 1
ATOM 598 C C . LYS A 1 72 ? -5.766 9.583 9.101 1.00 89.06 72 LYS A C 1
ATOM 600 O O . LYS A 1 72 ? -5.063 8.968 9.900 1.00 89.06 72 LYS A O 1
ATOM 605 N N . ARG A 1 73 ? -7.026 9.234 8.823 1.00 88.94 73 ARG A N 1
ATOM 606 C CA . ARG A 1 73 ? -7.749 8.135 9.491 1.00 88.94 73 ARG A CA 1
ATOM 607 C C . ARG A 1 73 ? -7.423 6.745 8.941 1.00 88.94 73 ARG A C 1
ATOM 609 O O . ARG A 1 73 ? -7.639 5.753 9.626 1.00 88.94 73 ARG A O 1
ATOM 616 N N . TYR A 1 74 ? -6.824 6.650 7.756 1.00 88.50 74 TYR A N 1
ATOM 617 C CA . TYR A 1 74 ? -6.562 5.364 7.107 1.00 88.50 74 TYR A CA 1
ATOM 618 C C . TYR A 1 74 ? -5.653 4.413 7.898 1.00 88.50 74 TYR A C 1
ATOM 620 O O . TYR A 1 74 ? -5.966 3.238 8.058 1.00 88.50 74 TYR A O 1
ATOM 628 N N . GLN A 1 75 ? -4.514 4.896 8.402 1.00 86.12 75 GLN A N 1
ATOM 629 C CA . GLN A 1 75 ? -3.582 4.051 9.161 1.00 86.12 75 GLN A CA 1
ATOM 630 C C . GLN A 1 75 ? -4.177 3.494 10.469 1.00 86.12 75 GLN A C 1
ATOM 632 O O . GLN A 1 75 ? -4.014 2.289 10.711 1.00 86.12 75 GLN A O 1
ATOM 637 N N . PRO A 1 76 ? -4.856 4.303 11.312 1.00 89.88 76 PRO A N 1
ATOM 638 C CA . PRO A 1 76 ? -5.522 3.770 12.496 1.00 89.88 76 PRO A CA 1
ATOM 639 C C . PRO A 1 76 ? -6.699 2.858 12.133 1.00 89.88 76 PRO A C 1
ATOM 641 O O . PRO A 1 76 ? -6.787 1.774 12.704 1.00 89.88 76 PRO A O 1
ATOM 644 N N . ALA A 1 77 ? -7.516 3.209 11.133 1.00 88.56 77 ALA A N 1
ATOM 645 C CA . ALA A 1 77 ? -8.623 2.365 10.673 1.00 88.56 77 ALA A CA 1
ATOM 646 C C . ALA A 1 77 ? -8.140 0.991 10.191 1.00 88.56 77 ALA A C 1
ATOM 648 O O . ALA A 1 77 ? -8.653 -0.032 10.627 1.00 88.56 77 ALA A O 1
ATOM 649 N N . MET A 1 78 ? -7.078 0.945 9.385 1.00 87.25 78 MET A N 1
ATOM 650 C CA . MET A 1 78 ? -6.461 -0.310 8.949 1.00 87.25 78 MET A CA 1
ATOM 651 C C . MET A 1 78 ? -5.932 -1.137 10.131 1.00 87.25 78 MET A C 1
ATOM 653 O O . MET A 1 78 ? -6.016 -2.362 10.141 1.00 87.25 78 MET A O 1
ATOM 657 N N . THR A 1 79 ? -5.373 -0.485 11.148 1.00 89.38 79 THR A N 1
ATOM 658 C CA . THR A 1 79 ? -4.854 -1.192 12.327 1.00 89.38 79 THR A CA 1
ATOM 659 C C . THR A 1 79 ? -5.989 -1.774 13.170 1.00 89.38 79 THR A C 1
ATOM 661 O O . THR A 1 79 ? -5.897 -2.928 13.579 1.00 89.38 79 THR A O 1
ATOM 664 N N . ALA A 1 80 ? -7.077 -1.026 13.360 1.00 88.81 80 ALA A N 1
ATOM 665 C CA . ALA A 1 80 ? -8.287 -1.520 14.012 1.00 88.81 80 ALA A CA 1
ATOM 666 C C . ALA A 1 80 ? -8.948 -2.650 13.204 1.00 88.81 80 ALA A C 1
ATOM 668 O O . ALA A 1 80 ? -9.364 -3.653 13.775 1.00 88.81 80 ALA A O 1
ATOM 669 N N . PHE A 1 81 ? -8.980 -2.530 11.875 1.00 87.81 81 PHE A N 1
ATOM 670 C CA . PHE A 1 81 ? -9.499 -3.558 10.975 1.00 87.81 81 PHE A CA 1
ATOM 671 C C . PHE A 1 81 ? -8.726 -4.874 11.126 1.00 87.81 81 PHE A C 1
ATOM 673 O O . PHE A 1 81 ? -9.321 -5.917 11.371 1.00 87.81 81 PHE A O 1
ATOM 680 N N . MET A 1 82 ? -7.392 -4.816 11.108 1.00 86.38 82 MET A N 1
ATOM 681 C CA . MET A 1 82 ? -6.528 -5.983 11.336 1.00 86.38 82 MET A CA 1
ATOM 682 C C . MET A 1 82 ? -6.744 -6.651 12.704 1.00 86.38 82 MET A C 1
ATOM 684 O O . MET A 1 82 ? -6.542 -7.854 12.815 1.00 86.38 82 MET A O 1
ATOM 688 N N . GLN A 1 83 ? -7.119 -5.896 13.742 1.00 88.31 83 GLN A N 1
ATOM 689 C CA . GLN A 1 83 ? -7.404 -6.441 15.078 1.00 88.31 83 GLN A CA 1
ATOM 690 C C . GLN A 1 83 ? -8.779 -7.110 15.174 1.00 88.31 83 GLN A C 1
ATOM 692 O O . GLN A 1 83 ? -8.976 -7.968 16.029 1.00 88.31 83 GLN A O 1
ATOM 697 N N . ARG A 1 84 ? -9.727 -6.698 14.325 1.00 89.00 84 ARG A N 1
ATOM 698 C CA . ARG A 1 84 ? -11.086 -7.252 14.264 1.00 89.00 84 ARG A CA 1
ATOM 699 C C . ARG A 1 84 ? -11.178 -8.511 13.402 1.00 89.00 84 ARG A C 1
ATOM 701 O O . ARG A 1 84 ? -12.156 -9.238 13.533 1.00 89.00 84 ARG A O 1
ATOM 708 N N . LEU A 1 85 ? -10.198 -8.746 12.528 1.00 87.25 85 LEU A N 1
ATOM 709 C CA . LEU A 1 85 ? -10.155 -9.929 11.671 1.00 87.25 85 LEU A CA 1
ATOM 710 C C . LEU A 1 85 ? -10.076 -11.216 12.496 1.00 87.25 85 LEU A C 1
ATOM 712 O O . LEU A 1 85 ? -9.303 -11.309 13.454 1.00 87.25 85 LEU A O 1
ATOM 716 N N . ASP A 1 86 ? -10.828 -12.230 12.070 1.00 87.88 86 ASP A N 1
ATOM 717 C CA . ASP A 1 86 ? -10.743 -13.552 12.681 1.00 87.88 86 ASP A CA 1
ATOM 718 C C . ASP A 1 86 ? -9.396 -14.223 12.354 1.00 87.88 86 ASP A C 1
ATOM 720 O O . ASP A 1 86 ? -8.752 -13.959 11.333 1.00 87.88 86 ASP A O 1
ATOM 724 N N . LYS A 1 87 ? -8.969 -15.151 13.216 1.00 87.50 87 LYS A N 1
ATOM 725 C CA . LYS A 1 87 ? -7.736 -15.927 13.032 1.00 87.50 87 LYS A CA 1
ATOM 726 C C . LYS A 1 87 ? -7.736 -16.691 11.708 1.00 87.50 87 LYS A C 1
ATOM 728 O O . LYS A 1 87 ? -6.676 -16.830 11.105 1.00 87.50 87 LYS A O 1
ATOM 733 N N . LYS A 1 88 ? -8.903 -17.157 11.250 1.00 87.06 88 LYS A N 1
ATOM 734 C CA . LYS A 1 88 ? -9.049 -17.836 9.955 1.00 87.06 88 LYS A CA 1
ATOM 735 C C . LYS A 1 88 ? -8.750 -16.900 8.784 1.00 87.06 88 LYS A C 1
ATOM 737 O O . LYS A 1 88 ? -7.915 -17.232 7.950 1.00 87.06 88 LYS A O 1
ATOM 742 N N . GLU A 1 89 ? -9.346 -15.708 8.769 1.00 85.81 89 GLU A N 1
ATOM 743 C CA . GLU A 1 89 ? -9.103 -14.710 7.717 1.00 85.81 89 GLU A CA 1
ATOM 744 C C . GLU A 1 89 ? -7.631 -14.263 7.688 1.00 85.81 89 GLU A C 1
ATOM 746 O O . GLU A 1 89 ? -7.047 -14.080 6.618 1.00 85.81 89 GLU A O 1
ATOM 751 N N . LEU A 1 90 ? -6.991 -14.138 8.858 1.00 89.19 90 LEU A N 1
ATOM 752 C CA . LEU A 1 90 ? -5.559 -13.836 8.945 1.00 89.19 90 LEU A CA 1
ATOM 753 C C . LEU A 1 90 ? -4.683 -14.956 8.369 1.00 89.19 90 LEU A C 1
ATOM 755 O O . LEU A 1 90 ? -3.726 -14.656 7.654 1.00 89.19 90 LEU A O 1
ATOM 759 N N . GLN A 1 91 ? -5.006 -16.222 8.648 1.00 89.56 91 GLN A N 1
ATOM 760 C CA . GLN A 1 91 ? -4.274 -17.377 8.115 1.00 89.56 91 GLN A CA 1
ATOM 761 C C . GLN A 1 91 ? -4.423 -17.499 6.594 1.00 89.56 91 GLN A C 1
ATOM 763 O O . GLN A 1 91 ? -3.438 -17.733 5.895 1.00 89.56 91 GLN A O 1
ATOM 768 N N . GLU A 1 92 ? -5.624 -17.279 6.058 1.00 89.50 92 GLU A N 1
ATOM 769 C CA . GLU A 1 92 ? -5.857 -17.260 4.609 1.00 89.50 92 GLU A CA 1
ATOM 770 C C . GLU A 1 92 ? -5.061 -16.143 3.923 1.00 89.50 92 GLU A C 1
ATOM 772 O O . GLU A 1 92 ? -4.414 -16.361 2.892 1.00 89.50 92 GLU A O 1
ATOM 777 N N . ALA A 1 93 ? -5.055 -14.948 4.518 1.00 88.06 93 ALA A N 1
ATOM 778 C CA . ALA A 1 93 ? -4.275 -13.825 4.018 1.00 88.06 93 ALA A CA 1
ATOM 779 C C . ALA A 1 93 ? -2.761 -14.078 4.106 1.00 88.06 93 ALA A C 1
ATOM 781 O O . ALA A 1 93 ? -2.010 -13.616 3.243 1.00 88.06 93 ALA A O 1
ATOM 782 N N . GLU A 1 94 ? -2.293 -14.812 5.117 1.00 90.00 94 GLU A N 1
ATOM 783 C CA . GLU A 1 94 ? -0.889 -15.198 5.259 1.00 90.00 94 GLU A CA 1
ATOM 784 C C . GLU A 1 94 ? -0.476 -16.212 4.188 1.00 90.00 94 GLU A C 1
ATOM 786 O O . GLU A 1 94 ? 0.515 -15.984 3.489 1.00 90.00 94 GLU A O 1
ATOM 791 N N . ALA A 1 95 ? -1.283 -17.253 3.970 1.00 89.69 95 ALA A N 1
ATOM 792 C CA . ALA A 1 95 ? -1.067 -18.226 2.901 1.00 89.69 95 ALA A CA 1
ATOM 793 C C . ALA A 1 95 ? -1.061 -17.552 1.517 1.00 89.69 95 ALA A C 1
ATOM 795 O O . ALA A 1 95 ? -0.199 -17.818 0.673 1.00 89.69 95 ALA A O 1
ATOM 796 N N . LYS A 1 96 ? -1.977 -16.603 1.286 1.00 89.25 96 LYS A N 1
ATOM 797 C CA . LYS A 1 96 ? -2.006 -15.804 0.053 1.00 89.25 96 LYS A CA 1
ATOM 798 C C . LYS A 1 96 ? -0.771 -14.907 -0.072 1.00 89.25 96 LYS A C 1
ATOM 800 O O . LYS A 1 96 ? -0.188 -14.818 -1.153 1.00 89.25 96 LYS A O 1
ATOM 805 N N . ALA A 1 97 ? -0.317 -14.288 1.019 1.00 87.94 97 ALA A N 1
ATOM 806 C CA . ALA A 1 97 ? 0.902 -13.481 1.031 1.00 87.94 97 ALA A CA 1
ATOM 807 C C . ALA A 1 97 ? 2.155 -14.311 0.729 1.00 87.94 97 ALA A C 1
ATOM 809 O O . ALA A 1 97 ? 3.070 -13.824 0.061 1.00 87.94 97 ALA A O 1
ATOM 810 N N . GLU A 1 98 ? 2.216 -15.551 1.208 1.00 87.31 98 GLU A N 1
ATOM 811 C CA . GLU A 1 98 ? 3.280 -16.494 0.873 1.00 87.31 98 GLU A CA 1
ATOM 812 C C . GLU A 1 98 ? 3.237 -16.878 -0.610 1.00 87.31 98 GLU A C 1
ATOM 814 O O . GLU A 1 98 ? 4.244 -16.745 -1.312 1.00 87.31 98 GLU A O 1
ATOM 819 N N . LYS A 1 99 ? 2.057 -17.230 -1.130 1.00 88.00 99 LYS A N 1
ATOM 820 C CA . LYS A 1 99 ? 1.875 -17.536 -2.553 1.00 88.00 99 LYS A CA 1
ATOM 821 C C . LYS A 1 99 ? 2.320 -16.377 -3.446 1.00 88.00 99 LYS A C 1
ATOM 823 O O . LYS A 1 99 ? 3.136 -16.571 -4.344 1.00 88.00 99 LYS A O 1
ATOM 828 N N . TRP A 1 100 ? 1.860 -15.158 -3.169 1.00 88.50 100 TRP A N 1
ATOM 829 C CA . TRP A 1 100 ? 2.209 -13.969 -3.956 1.00 88.50 100 TRP A CA 1
ATOM 830 C C . TRP A 1 100 ? 3.686 -13.583 -3.859 1.00 88.50 100 TRP A C 1
ATOM 832 O O . TRP A 1 100 ? 4.226 -12.939 -4.760 1.00 88.50 100 TRP A O 1
ATOM 842 N N . ARG A 1 101 ? 4.358 -13.965 -2.772 1.00 83.75 101 ARG A N 1
ATOM 843 C CA . ARG A 1 101 ? 5.801 -13.772 -2.603 1.00 83.75 101 ARG A CA 1
ATOM 844 C C . ARG A 1 101 ? 6.613 -14.717 -3.483 1.00 83.75 101 ARG A C 1
ATOM 846 O O . ARG A 1 101 ? 7.655 -14.294 -3.970 1.00 83.75 101 ARG A O 1
ATOM 853 N N . ASN A 1 102 ? 6.126 -15.939 -3.694 1.00 83.50 102 ASN A N 1
ATOM 854 C CA . ASN A 1 102 ? 6.828 -16.976 -4.450 1.00 83.50 102 ASN A CA 1
ATOM 855 C C . ASN A 1 102 ? 6.467 -16.981 -5.947 1.00 83.50 102 ASN A C 1
ATOM 857 O O . ASN A 1 102 ? 7.336 -17.219 -6.777 1.00 83.50 102 ASN A O 1
ATOM 861 N N . GLN A 1 103 ? 5.205 -16.714 -6.299 1.00 80.81 103 GLN A N 1
ATOM 862 C CA . GLN A 1 103 ? 4.666 -16.899 -7.659 1.00 80.81 103 GLN A CA 1
ATOM 863 C C . GLN A 1 103 ? 4.178 -15.605 -8.331 1.00 80.81 103 GLN A C 1
ATOM 865 O O . GLN A 1 103 ? 3.716 -15.657 -9.465 1.00 80.81 103 GLN A O 1
ATOM 870 N N . ALA A 1 104 ? 4.333 -14.455 -7.663 1.00 79.44 104 ALA A N 1
ATOM 871 C CA . ALA A 1 104 ? 3.748 -13.160 -8.024 1.00 79.44 104 ALA A CA 1
ATOM 872 C C . ALA A 1 104 ? 2.235 -13.050 -7.694 1.00 79.44 104 ALA A C 1
ATOM 874 O O . ALA A 1 104 ? 1.549 -14.058 -7.527 1.00 79.44 104 ALA A O 1
ATOM 875 N N . PRO A 1 105 ? 1.715 -11.821 -7.507 1.00 83.50 105 PRO A N 1
ATOM 876 C CA . PRO A 1 105 ? 0.306 -11.575 -7.199 1.00 83.50 105 PRO A CA 1
ATOM 877 C C . PRO A 1 105 ? -0.576 -11.709 -8.444 1.00 83.50 105 PRO A C 1
ATOM 879 O O . PRO A 1 105 ? -0.070 -11.786 -9.561 1.00 83.50 105 PRO A O 1
ATOM 882 N N . ASP A 1 106 ? -1.892 -11.677 -8.273 1.00 86.56 106 ASP A N 1
ATOM 883 C CA . ASP A 1 106 ? -2.833 -11.836 -9.387 1.00 86.56 106 ASP A CA 1
ATOM 884 C C . ASP A 1 106 ? -2.708 -10.713 -10.434 1.00 86.56 106 ASP A C 1
ATOM 886 O O . ASP A 1 106 ? -2.314 -9.583 -10.125 1.00 86.56 106 ASP A O 1
ATOM 890 N N . ALA A 1 107 ? -3.084 -11.001 -11.685 1.00 82.94 107 ALA A N 1
ATOM 891 C CA . ALA A 1 107 ? -2.888 -10.096 -12.823 1.00 82.94 107 ALA A CA 1
ATOM 892 C C . ALA A 1 107 ? -3.519 -8.704 -12.619 1.00 82.94 107 ALA A C 1
ATOM 894 O O . ALA A 1 107 ? -2.901 -7.691 -12.948 1.00 82.94 107 ALA A O 1
ATOM 895 N N . ALA A 1 108 ? -4.704 -8.628 -12.007 1.00 83.06 108 ALA A N 1
ATOM 896 C CA . ALA A 1 108 ? -5.357 -7.356 -11.689 1.00 83.06 108 ALA A CA 1
ATOM 897 C C . ALA A 1 108 ? -4.539 -6.518 -10.685 1.00 83.06 108 ALA A C 1
ATOM 899 O O . ALA A 1 108 ? -4.361 -5.307 -10.853 1.00 83.06 108 ALA A O 1
ATOM 900 N N . VAL A 1 109 ? -3.970 -7.169 -9.664 1.00 82.25 109 VAL A N 1
ATOM 901 C CA . VAL A 1 109 ? -3.111 -6.527 -8.659 1.00 82.25 109 VAL A CA 1
ATOM 902 C C . VAL A 1 109 ? -1.784 -6.095 -9.284 1.00 82.25 109 VAL A C 1
ATOM 904 O O . VAL A 1 109 ? -1.280 -5.010 -8.970 1.00 82.25 109 VAL A O 1
ATOM 907 N N . GLN A 1 110 ? -1.235 -6.889 -10.209 1.00 81.81 110 GLN A N 1
ATOM 908 C CA . GLN A 1 110 ? -0.052 -6.518 -10.988 1.00 81.81 110 GLN A CA 1
ATOM 909 C C . GLN A 1 110 ? -0.314 -5.283 -11.853 1.00 81.81 110 GLN A C 1
ATOM 911 O O . GLN A 1 110 ? 0.446 -4.321 -11.758 1.00 81.81 110 GLN A O 1
ATOM 916 N N . ALA A 1 111 ? -1.406 -5.259 -12.621 1.00 82.25 111 ALA A N 1
ATOM 917 C CA . ALA A 1 111 ? -1.769 -4.137 -13.486 1.00 82.25 111 ALA A CA 1
ATOM 918 C C . ALA A 1 111 ? -1.974 -2.842 -12.683 1.00 82.25 111 ALA A C 1
ATOM 920 O O . ALA A 1 111 ? -1.381 -1.803 -12.987 1.00 82.25 111 ALA A O 1
ATOM 921 N N . LYS A 1 112 ? -2.724 -2.913 -11.576 1.00 82.06 112 LYS A N 1
ATOM 922 C CA . LYS A 1 112 ? -2.919 -1.786 -10.649 1.00 82.06 112 LYS A CA 1
ATOM 923 C C . LYS A 1 112 ? -1.594 -1.299 -10.058 1.00 82.06 112 LYS A C 1
ATOM 925 O O . LYS A 1 112 ? -1.347 -0.092 -9.967 1.00 82.06 112 LYS A O 1
ATOM 930 N N . THR A 1 113 ? -0.716 -2.227 -9.671 1.00 80.94 113 THR A N 1
ATOM 931 C CA . THR A 1 113 ? 0.614 -1.903 -9.137 1.00 80.94 113 THR A CA 1
ATOM 932 C C . THR A 1 113 ? 1.496 -1.252 -10.200 1.00 80.94 113 THR A C 1
ATOM 934 O O . THR A 1 113 ? 2.145 -0.247 -9.903 1.00 80.94 113 THR A O 1
ATOM 937 N N . ALA A 1 114 ? 1.488 -1.766 -11.430 1.00 80.31 114 ALA A N 1
ATOM 938 C CA . ALA A 1 114 ? 2.224 -1.214 -12.561 1.00 80.31 114 ALA A CA 1
ATOM 939 C C . ALA A 1 114 ? 1.756 0.210 -12.884 1.00 80.31 114 ALA A C 1
ATOM 941 O O . ALA A 1 114 ? 2.581 1.116 -12.956 1.00 80.31 114 ALA A O 1
ATOM 942 N N . ARG A 1 115 ? 0.444 0.460 -12.934 1.00 80.88 115 ARG A N 1
ATOM 943 C CA . ARG A 1 115 ? -0.104 1.807 -13.156 1.00 80.88 115 ARG A CA 1
ATOM 944 C C . ARG A 1 115 ? 0.296 2.793 -12.058 1.00 80.88 115 ARG A C 1
ATOM 946 O O . ARG A 1 115 ? 0.656 3.930 -12.338 1.00 80.88 115 ARG A O 1
ATOM 953 N N . LYS A 1 116 ? 0.252 2.369 -10.790 1.00 79.69 116 LYS A N 1
ATOM 954 C CA . LYS A 1 116 ? 0.517 3.260 -9.647 1.00 79.69 116 LYS A CA 1
ATOM 955 C C . LYS A 1 116 ? 2.005 3.493 -9.379 1.00 79.69 116 LYS A C 1
ATOM 957 O O . LYS A 1 116 ? 2.388 4.560 -8.903 1.00 79.69 116 LYS A O 1
ATOM 962 N N . LYS A 1 117 ? 2.837 2.466 -9.559 1.00 78.69 117 LYS A N 1
ATOM 963 C CA . LYS A 1 117 ? 4.246 2.460 -9.125 1.00 78.69 117 LYS A CA 1
ATOM 964 C C . LYS A 1 117 ? 5.236 2.204 -10.257 1.00 78.69 117 LYS A C 1
ATOM 966 O O . LYS A 1 117 ? 6.419 2.456 -10.043 1.00 78.69 117 LYS A O 1
ATOM 971 N N . GLY A 1 118 ? 4.789 1.732 -11.418 1.00 79.75 118 GLY A N 1
ATOM 972 C CA . GLY A 1 118 ? 5.647 1.335 -12.536 1.00 79.75 118 GLY A CA 1
ATOM 973 C C . GLY A 1 118 ? 6.539 2.471 -13.014 1.00 79.75 118 GLY A C 1
ATOM 974 O O . GLY A 1 118 ? 7.752 2.306 -13.052 1.00 79.75 118 GLY A O 1
ATOM 975 N N . GLU A 1 119 ? 5.981 3.661 -13.243 1.00 80.12 119 GLU A N 1
ATOM 976 C CA . GLU A 1 119 ? 6.769 4.832 -13.652 1.00 80.12 119 GLU A CA 1
ATOM 977 C C . GLU A 1 119 ? 7.860 5.178 -12.625 1.00 80.12 119 GLU A C 1
ATOM 979 O O . GLU A 1 119 ? 9.026 5.380 -12.968 1.00 80.12 119 GLU A O 1
ATOM 984 N N . LYS A 1 120 ? 7.506 5.191 -11.334 1.00 81.31 120 LYS A N 1
ATOM 985 C CA . LYS A 1 120 ? 8.459 5.459 -10.248 1.00 81.31 120 LYS A CA 1
ATOM 986 C C . LYS A 1 120 ? 9.553 4.390 -10.180 1.00 81.31 120 LYS A C 1
ATOM 988 O O . LYS A 1 120 ? 10.711 4.725 -9.937 1.00 81.31 120 LYS A O 1
ATOM 993 N N . MET A 1 121 ? 9.189 3.126 -10.383 1.00 81.31 121 MET A N 1
ATOM 994 C CA . MET A 1 121 ? 10.114 1.995 -10.408 1.00 81.31 121 MET A CA 1
ATOM 995 C C . MET A 1 121 ? 11.100 2.114 -11.573 1.00 81.31 121 MET A C 1
ATOM 997 O O . MET A 1 121 ? 12.305 2.030 -11.355 1.00 81.31 121 MET A O 1
ATOM 1001 N N . VAL A 1 122 ? 10.603 2.398 -12.777 1.00 83.88 122 VAL A N 1
ATOM 1002 C CA . VAL A 1 122 ? 11.418 2.608 -13.980 1.00 83.88 122 VAL A CA 1
ATOM 1003 C C . VAL A 1 122 ? 12.375 3.784 -13.795 1.00 83.88 122 VAL A C 1
ATOM 1005 O O . VAL A 1 122 ? 13.572 3.642 -14.027 1.00 83.88 122 VAL A O 1
ATOM 1008 N N . LYS A 1 123 ? 11.882 4.928 -13.306 1.00 83.44 123 LYS A N 1
ATOM 1009 C CA . LYS A 1 123 ? 12.717 6.112 -13.041 1.00 83.44 123 LYS A CA 1
ATOM 1010 C C . LYS 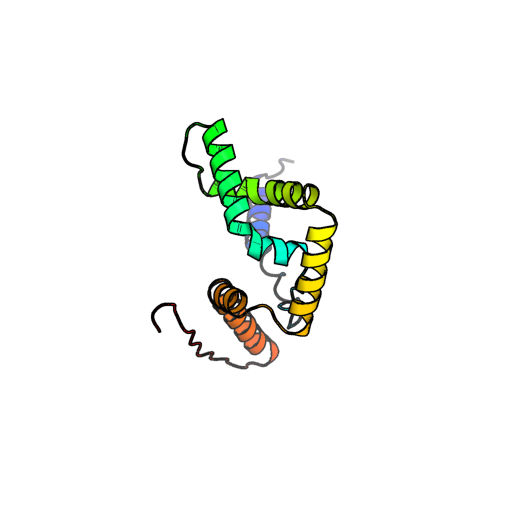A 1 123 ? 13.812 5.829 -12.013 1.00 83.44 123 LYS A C 1
ATOM 1012 O O . LYS A 1 123 ? 14.948 6.255 -12.196 1.00 83.44 123 LYS A O 1
ATOM 1017 N N . SER A 1 124 ? 13.473 5.113 -10.940 1.00 82.75 124 SER A N 1
ATOM 1018 C CA . SER A 1 124 ? 14.425 4.679 -9.912 1.00 82.75 124 SER A CA 1
ATOM 1019 C C . SER A 1 124 ? 15.529 3.814 -10.512 1.00 82.75 124 SER A C 1
ATOM 1021 O O . SER A 1 124 ? 16.704 4.100 -10.309 1.00 82.75 124 SER A O 1
ATOM 1023 N N . PHE A 1 125 ? 15.144 2.789 -11.270 1.00 82.69 125 PHE A N 1
ATOM 1024 C CA . PHE A 1 125 ? 16.069 1.861 -11.910 1.00 82.69 125 PHE A CA 1
ATOM 1025 C C . PHE A 1 125 ? 16.983 2.561 -12.922 1.00 82.69 125 PHE A C 1
ATOM 1027 O O . PHE A 1 125 ? 18.197 2.400 -12.872 1.00 82.69 125 PHE A O 1
ATOM 1034 N N . ALA A 1 126 ? 16.420 3.398 -13.796 1.00 86.19 126 ALA A N 1
ATOM 1035 C CA . ALA A 1 126 ? 17.190 4.148 -14.784 1.00 86.19 126 ALA A CA 1
ATOM 1036 C C . ALA A 1 126 ? 18.194 5.106 -14.125 1.00 86.19 126 ALA A C 1
ATOM 1038 O O . ALA A 1 126 ? 19.350 5.177 -14.540 1.00 86.19 126 ALA A O 1
ATOM 1039 N N . LYS A 1 127 ? 17.775 5.813 -13.064 1.00 84.06 127 LYS A N 1
ATOM 1040 C CA . LYS A 1 127 ? 18.664 6.692 -12.292 1.00 84.06 127 LYS A CA 1
ATOM 1041 C C . LYS A 1 127 ? 19.817 5.909 -11.671 1.00 84.06 127 LYS A C 1
ATOM 1043 O O . LYS A 1 127 ? 20.953 6.375 -11.691 1.00 84.06 127 LYS A O 1
ATOM 1048 N N . GLU A 1 128 ? 19.516 4.741 -11.122 1.00 82.94 128 GLU A N 1
ATOM 1049 C CA . GLU A 1 128 ? 20.503 3.880 -10.486 1.00 82.94 128 GLU A CA 1
ATOM 1050 C C . GLU A 1 128 ? 21.537 3.361 -11.489 1.00 82.94 128 GLU A C 1
ATOM 1052 O O . GLU A 1 128 ? 22.736 3.560 -11.287 1.00 82.94 128 GLU A O 1
ATOM 1057 N N . MET A 1 129 ? 21.074 2.813 -12.613 1.00 87.06 129 MET A N 1
ATOM 1058 C CA . MET A 1 129 ? 21.926 2.317 -13.695 1.00 87.06 129 MET A CA 1
ATOM 1059 C C . MET A 1 129 ? 22.837 3.399 -14.277 1.00 87.06 129 MET A C 1
ATOM 1061 O O . MET A 1 129 ? 24.019 3.151 -14.524 1.00 87.06 129 MET A O 1
ATOM 1065 N N . PHE A 1 130 ? 22.329 4.624 -14.418 1.00 87.69 130 PHE A N 1
ATOM 1066 C CA . PHE A 1 130 ? 23.155 5.749 -14.837 1.00 87.69 130 PHE A CA 1
ATOM 1067 C C . PHE A 1 130 ? 24.207 6.109 -13.781 1.00 87.69 130 PHE A C 1
ATOM 1069 O O . PHE A 1 130 ? 25.372 6.299 -14.115 1.00 87.69 130 PHE A O 1
ATOM 1076 N N . SER A 1 131 ? 23.822 6.167 -12.503 1.00 84.62 131 SER A N 1
ATOM 1077 C CA . SER A 1 131 ? 24.731 6.575 -11.424 1.00 84.62 131 SER A CA 1
ATOM 1078 C C . SER A 1 131 ? 25.861 5.582 -11.146 1.00 84.62 131 SER A C 1
ATOM 1080 O O . SER A 1 131 ? 26.955 6.007 -10.794 1.00 84.62 131 SER A O 1
ATOM 1082 N N . GLN A 1 132 ? 25.602 4.279 -11.287 1.00 81.69 132 GLN A N 1
ATOM 1083 C CA . GLN A 1 132 ? 26.572 3.234 -10.950 1.00 81.69 132 GLN A CA 1
ATOM 1084 C C . GLN A 1 132 ? 27.394 2.781 -12.159 1.00 81.69 132 GLN A C 1
ATOM 1086 O O . GLN A 1 132 ? 28.562 2.446 -11.999 1.00 81.69 132 GLN A O 1
ATOM 1091 N N . ALA A 1 133 ? 26.801 2.771 -13.356 1.00 85.94 133 ALA A N 1
ATOM 1092 C CA . ALA A 1 133 ? 27.415 2.179 -14.545 1.00 85.94 133 ALA A CA 1
ATOM 1093 C C . ALA A 1 133 ? 27.446 3.116 -15.767 1.00 85.94 133 ALA A C 1
ATOM 1095 O O . ALA A 1 133 ? 27.837 2.688 -16.848 1.00 85.94 133 ALA A O 1
ATOM 1096 N N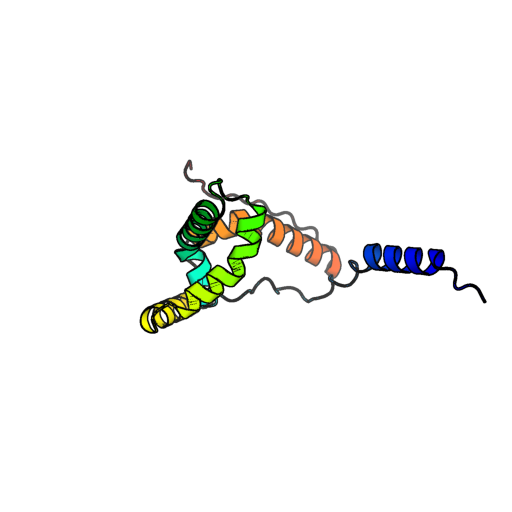 . GLY A 1 134 ? 26.992 4.372 -15.648 1.00 87.38 134 GLY A N 1
ATOM 1097 C CA . GLY A 1 134 ? 26.889 5.301 -16.784 1.00 87.38 134 GLY A CA 1
ATOM 1098 C C . GLY A 1 134 ? 25.858 4.881 -17.842 1.00 87.38 134 GLY A C 1
ATOM 1099 O O . GLY A 1 134 ? 25.786 5.477 -18.917 1.00 87.38 134 GLY A O 1
ATOM 1100 N N . MET A 1 135 ? 25.045 3.861 -17.551 1.00 91.69 135 MET A N 1
ATOM 1101 C CA . MET A 1 135 ? 24.135 3.247 -18.510 1.00 91.69 135 MET A CA 1
ATOM 1102 C C . MET A 1 135 ? 22.845 4.059 -18.648 1.00 91.69 135 MET A C 1
ATOM 1104 O O . MET A 1 135 ? 22.178 4.381 -17.664 1.00 91.69 135 MET A O 1
ATOM 1108 N N . ARG A 1 136 ? 22.457 4.358 -19.892 1.00 90.19 136 ARG A N 1
ATOM 1109 C CA . ARG A 1 136 ? 21.153 4.956 -20.203 1.00 90.19 136 ARG A CA 1
ATOM 1110 C C . ARG A 1 136 ? 20.129 3.848 -20.428 1.00 90.19 136 ARG A C 1
ATOM 1112 O O . ARG A 1 136 ? 20.340 2.978 -21.265 1.00 90.19 136 ARG A O 1
ATOM 1119 N N . VAL A 1 137 ? 19.020 3.897 -19.695 1.00 87.38 137 VAL A N 1
ATOM 1120 C CA . VAL A 1 137 ? 17.926 2.924 -19.802 1.00 87.38 137 VAL A CA 1
ATOM 1121 C C . VAL A 1 137 ? 16.704 3.608 -20.402 1.00 87.38 137 VAL A C 1
ATOM 1123 O O . VAL A 1 137 ? 16.226 4.606 -19.863 1.00 87.38 137 VAL A O 1
ATOM 1126 N N . PHE A 1 138 ? 16.172 3.036 -21.480 1.00 84.75 138 PHE A N 1
ATOM 1127 C CA . PHE A 1 138 ? 14.882 3.406 -22.056 1.00 84.75 138 PHE A CA 1
ATOM 1128 C C . PHE A 1 138 ? 13.915 2.243 -21.847 1.00 84.75 138 PHE A C 1
ATOM 1130 O O . PHE A 1 138 ? 14.232 1.108 -22.194 1.00 84.75 138 PHE A O 1
ATOM 1137 N N . VAL A 1 139 ? 12.750 2.511 -21.255 1.00 81.69 139 VAL A N 1
ATOM 1138 C CA . VAL A 1 139 ? 11.712 1.497 -21.037 1.00 81.69 139 VAL A CA 1
ATOM 1139 C C . VAL A 1 139 ? 10.480 1.898 -21.825 1.00 81.69 139 VAL A C 1
ATOM 1141 O O . VAL A 1 139 ? 9.881 2.938 -21.552 1.00 81.69 139 VAL A O 1
ATOM 1144 N N . LEU A 1 140 ? 10.103 1.058 -22.785 1.00 79.81 140 LEU A N 1
ATOM 1145 C CA . LEU A 1 140 ? 8.815 1.134 -23.456 1.00 79.81 140 LEU A CA 1
ATOM 1146 C C . LEU A 1 140 ? 7.859 0.194 -22.717 1.00 79.81 140 LEU A C 1
ATOM 1148 O O . LEU A 1 140 ? 8.094 -1.011 -22.663 1.00 79.81 140 LEU A O 1
ATOM 1152 N N . GLY A 1 141 ? 6.823 0.746 -22.094 1.00 71.06 141 GLY A N 1
ATOM 1153 C CA . GLY A 1 141 ? 5.804 -0.034 -21.401 1.00 71.06 141 GLY A CA 1
ATOM 1154 C C . GLY A 1 141 ? 4.471 0.085 -22.118 1.00 71.06 141 GLY A C 1
ATOM 1155 O O . GLY A 1 141 ? 3.997 1.197 -22.331 1.00 71.06 141 GLY A O 1
ATOM 1156 N N . THR A 1 142 ? 3.863 -1.050 -22.447 1.00 71.44 142 THR A N 1
ATOM 1157 C CA . THR A 1 142 ? 2.457 -1.136 -22.843 1.00 71.44 142 THR A CA 1
ATOM 1158 C C . THR A 1 142 ? 1.730 -1.989 -21.809 1.00 71.44 142 THR A C 1
ATOM 1160 O O . THR A 1 142 ? 2.266 -2.978 -21.306 1.00 71.44 142 THR A O 1
ATOM 1163 N N . TRP A 1 143 ? 0.524 -1.587 -21.429 1.00 67.50 143 TRP A N 1
ATOM 1164 C CA . TRP A 1 143 ? -0.360 -2.399 -20.601 1.00 67.50 143 TRP A CA 1
ATOM 1165 C C . TRP A 1 143 ? -1.739 -2.396 -21.235 1.00 67.50 143 TRP A C 1
ATOM 1167 O O . TRP A 1 143 ? -2.180 -1.378 -21.763 1.00 67.50 143 TRP A O 1
ATOM 1177 N N .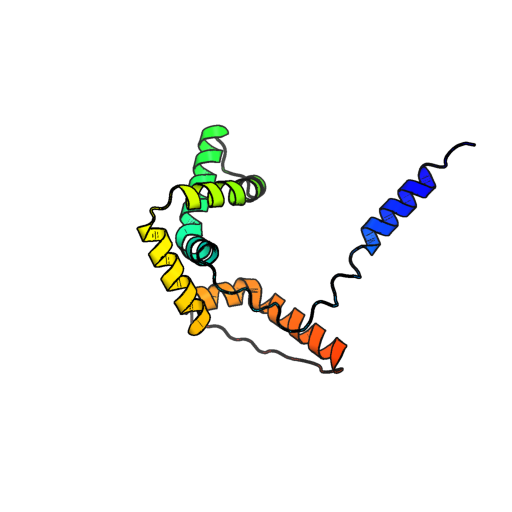 LYS A 1 144 ? -2.395 -3.552 -21.184 1.00 58.62 144 LYS A N 1
ATOM 1178 C CA . LYS A 1 144 ? -3.761 -3.717 -21.665 1.00 58.62 144 LYS A CA 1
ATOM 1179 C C . LYS A 1 144 ? -4.692 -2.948 -20.727 1.00 58.62 144 LYS A C 1
ATOM 1181 O O . LYS A 1 144 ? -4.658 -3.193 -19.519 1.00 58.62 144 LYS A O 1
ATOM 1186 N N . ASP A 1 145 ? -5.456 -2.000 -21.257 1.00 60.19 145 ASP A N 1
ATOM 1187 C CA . ASP A 1 145 ? -6.499 -1.307 -20.491 1.00 60.19 145 ASP A CA 1
ATOM 1188 C C . ASP A 1 145 ? -7.830 -2.069 -20.618 1.00 60.19 145 ASP A C 1
ATOM 1190 O O . ASP A 1 145 ? -7.964 -2.972 -21.447 1.00 60.19 145 ASP A O 1
ATOM 1194 N N . GLU A 1 146 ? -8.847 -1.696 -19.838 1.00 55.44 146 GLU A N 1
ATOM 1195 C CA . GLU A 1 146 ? -10.209 -2.259 -19.945 1.00 55.44 146 GLU A CA 1
ATOM 1196 C C . GLU A 1 146 ? -10.820 -2.082 -21.351 1.00 55.44 146 GLU A C 1
ATOM 1198 O O . GLU A 1 146 ? -11.792 -2.747 -21.703 1.00 55.44 146 GLU A O 1
ATOM 1203 N N . LYS A 1 147 ? -10.227 -1.210 -22.176 1.00 50.78 147 LYS A N 1
ATOM 1204 C CA . LYS A 1 147 ? -10.639 -0.907 -23.552 1.00 50.78 147 LYS A CA 1
ATOM 1205 C C . LYS A 1 147 ? -9.793 -1.575 -24.647 1.00 50.78 147 LYS A C 1
ATOM 1207 O O . LYS A 1 147 ? -10.071 -1.328 -25.818 1.00 50.78 147 LYS A O 1
ATOM 1212 N N . GLY A 1 148 ? -8.840 -2.442 -24.289 1.00 43.16 148 GLY A N 1
ATOM 1213 C CA . GLY A 1 148 ? -7.931 -3.099 -25.240 1.00 43.16 148 GLY A CA 1
ATOM 1214 C C . GLY A 1 148 ? -6.582 -2.411 -25.320 1.00 43.16 148 GLY A C 1
ATOM 1215 O O . GLY A 1 148 ? -6.539 -1.250 -25.773 1.00 43.16 148 GLY A O 1
#